Protein AF-A0A3N5TU63-F1 (afdb_monomer)

Sequence (76 aa):
MGNNEAAVRLSQYLDQLNAYTENRKVYDEQIVTAVVQSLGKLGDKFAFDYLMRVKFLNYSAAIKAEADAAINKIKW

Solvent-accessible surface area (backbone atoms only — not comparable to full-atom values): 4246 Å² total; per-residue (Å²): 139,76,59,60,66,57,35,53,54,49,32,54,52,48,44,55,52,48,55,38,38,71,69,72,44,90,74,60,67,66,60,54,42,52,50,39,51,49,46,21,72,65,16,48,56,85,33,48,69,51,43,54,48,47,65,78,43,86,57,56,72,66,51,33,52,44,27,54,60,16,59,75,43,46,51,134

Radius of gyration: 11.28 Å; Cα contacts (8 Å, |Δi|>4): 92; chains: 1; bounding box: 30×19×26 Å

Nearest PDB structures (foldseek):
  5d0b-assembly2_B  TM=7.418E-01  e=8.446E-01  Bacillus subtilis subsp. subtilis str. 168
  5t8y-assembly2_B  TM=7.549E-01  e=1.442E+00  Bacillus subtilis subsp. subtilis str. 168
  1yen-assembly1_D  TM=3.019E-01  e=6.754E+00  Homo sapiens

pLDDT: mean 93.49, std 8.15, range [49.38, 98.31]

Structure (mmCIF, N/CA/C/O backbone):
data_AF-A0A3N5TU63-F1
#
_entry.id   AF-A0A3N5TU63-F1
#
loop_
_atom_site.group_PDB
_atom_site.id
_atom_site.type_symbol
_atom_site.label_atom_id
_atom_site.label_alt_id
_atom_site.label_comp_id
_atom_site.label_asym_id
_atom_site.label_entity_id
_atom_site.label_seq_id
_atom_site.pdbx_PDB_ins_code
_atom_site.Cartn_x
_atom_site.Cartn_y
_atom_site.Cartn_z
_atom_site.occupancy
_atom_site.B_iso_or_equiv
_atom_site.auth_seq_id
_atom_site.auth_comp_id
_atom_site.auth_asym_id
_atom_site.auth_atom_id
_atom_site.pdbx_PDB_model_num
ATOM 1 N N . MET A 1 1 ? -15.756 -6.762 15.930 1.00 49.38 1 MET A N 1
ATOM 2 C CA . MET A 1 1 ? -14.491 -7.350 16.425 1.00 49.38 1 MET A CA 1
ATOM 3 C C . MET A 1 1 ? -13.836 -8.361 15.460 1.00 49.38 1 MET A C 1
ATOM 5 O O . MET A 1 1 ? -12.907 -9.024 15.878 1.00 49.38 1 MET A O 1
ATOM 9 N N . GLY A 1 2 ? -14.197 -8.445 14.166 1.00 59.50 2 GLY A N 1
ATOM 10 C CA . GLY A 1 2 ? -13.558 -9.397 13.225 1.00 59.50 2 GLY A CA 1
ATOM 11 C C . GLY A 1 2 ? -12.452 -8.835 12.314 1.00 59.50 2 GLY A C 1
ATOM 12 O O . GLY A 1 2 ? -11.717 -9.600 11.706 1.00 59.50 2 GLY A O 1
ATOM 13 N N . ASN A 1 3 ? -12.312 -7.509 12.206 1.00 72.75 3 ASN A N 1
ATOM 14 C CA . ASN A 1 3 ? -11.479 -6.893 11.159 1.00 72.75 3 ASN A CA 1
ATOM 15 C C . ASN A 1 3 ? -10.026 -6.623 11.579 1.00 72.75 3 ASN A C 1
ATOM 17 O O . ASN A 1 3 ? -9.196 -6.357 10.714 1.00 72.75 3 ASN A O 1
ATOM 21 N N . ASN A 1 4 ? -9.712 -6.697 12.876 1.00 86.38 4 ASN A N 1
ATOM 22 C CA . ASN A 1 4 ? -8.376 -6.364 13.372 1.00 86.38 4 ASN A CA 1
ATOM 23 C C . ASN A 1 4 ? -7.344 -7.432 12.983 1.00 86.38 4 ASN A C 1
ATOM 25 O O . ASN A 1 4 ? -6.302 -7.095 12.438 1.00 86.38 4 ASN A O 1
ATOM 29 N N . GLU A 1 5 ? -7.657 -8.722 13.145 1.00 92.88 5 GLU A N 1
ATOM 30 C CA . GLU A 1 5 ? -6.735 -9.795 12.745 1.00 92.88 5 GLU A CA 1
ATOM 31 C C . GLU A 1 5 ? -6.467 -9.788 11.230 1.00 92.88 5 GLU A C 1
ATOM 33 O O . GLU A 1 5 ? -5.330 -9.967 10.797 1.00 92.88 5 GLU A O 1
ATOM 38 N N . ALA A 1 6 ? -7.493 -9.511 10.416 1.00 94.25 6 ALA A N 1
ATOM 39 C CA . ALA A 1 6 ? -7.332 -9.349 8.972 1.00 94.25 6 ALA A CA 1
ATOM 40 C C . ALA A 1 6 ? -6.413 -8.165 8.633 1.00 94.25 6 ALA A C 1
ATOM 42 O O . ALA A 1 6 ? -5.544 -8.297 7.772 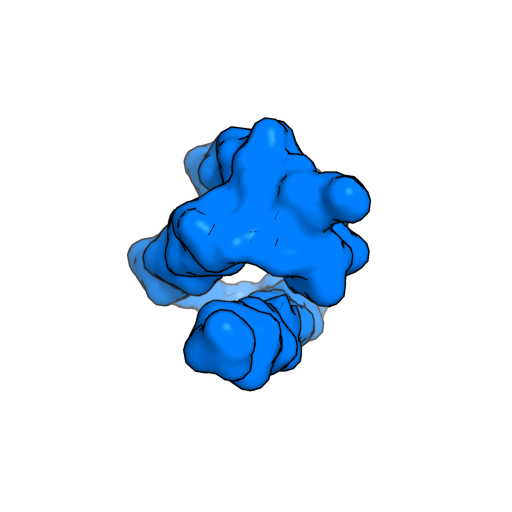1.00 94.25 6 ALA A O 1
ATOM 43 N N . ALA A 1 7 ? -6.565 -7.036 9.334 1.00 95.19 7 ALA A N 1
ATOM 44 C CA . ALA A 1 7 ? -5.685 -5.887 9.161 1.00 95.19 7 ALA A CA 1
ATOM 45 C C . ALA A 1 7 ? -4.245 -6.226 9.554 1.00 95.19 7 ALA A C 1
ATOM 47 O O . ALA A 1 7 ? -3.333 -5.947 8.787 1.00 95.19 7 ALA A O 1
ATOM 48 N N . VAL A 1 8 ? -4.037 -6.903 10.688 1.00 96.06 8 VAL A N 1
ATOM 49 C CA . VAL A 1 8 ? -2.707 -7.339 11.133 1.00 96.06 8 VAL A CA 1
ATOM 50 C C . VAL A 1 8 ? -2.047 -8.245 10.094 1.00 96.06 8 VAL A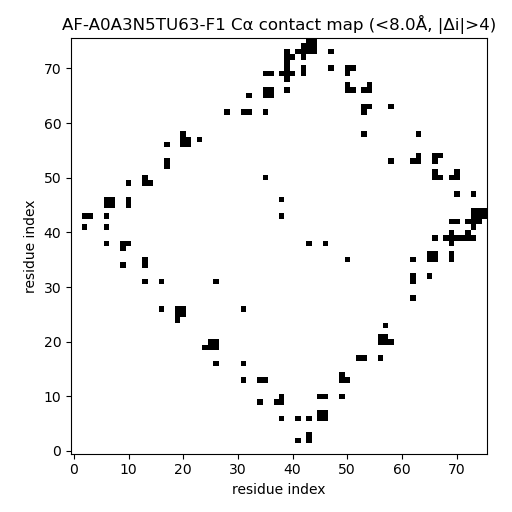 C 1
ATOM 52 O O . VAL A 1 8 ? -0.914 -7.987 9.689 1.00 96.06 8 VAL A O 1
ATOM 55 N N . ARG A 1 9 ? -2.757 -9.270 9.608 1.00 96.75 9 ARG A N 1
ATOM 56 C CA . ARG A 1 9 ? -2.221 -10.215 8.615 1.00 96.75 9 ARG A CA 1
ATOM 57 C C . ARG A 1 9 ? -1.896 -9.536 7.285 1.00 96.75 9 ARG A C 1
ATOM 59 O O . ARG A 1 9 ? -0.832 -9.780 6.722 1.00 96.75 9 ARG A O 1
ATOM 66 N N . LEU A 1 10 ? -2.780 -8.670 6.788 1.00 97.38 10 LEU A N 1
ATOM 67 C CA . LEU A 1 10 ? -2.531 -7.932 5.548 1.00 97.38 10 LEU A CA 1
ATOM 68 C C . LEU A 1 10 ? -1.390 -6.919 5.696 1.00 97.38 10 LEU A C 1
ATOM 70 O O . LEU A 1 10 ? -0.612 -6.759 4.760 1.00 97.38 10 LEU A O 1
ATOM 74 N N . SER A 1 11 ? -1.238 -6.285 6.860 1.00 97.69 11 SER A N 1
ATOM 75 C CA . SER A 1 11 ? -0.116 -5.387 7.146 1.00 97.69 11 SER A CA 1
ATOM 76 C C . SER A 1 11 ? 1.218 -6.127 7.166 1.00 97.69 11 SER A C 1
ATOM 78 O O . SER A 1 11 ? 2.183 -5.662 6.569 1.00 97.69 11 SER A O 1
ATOM 80 N N . GLN A 1 12 ? 1.270 -7.312 7.782 1.00 97.75 12 GLN A N 1
ATOM 81 C CA . GLN A 1 12 ? 2.458 -8.172 7.758 1.00 97.75 12 GLN A CA 1
ATOM 82 C C . GLN A 1 12 ? 2.813 -8.610 6.334 1.00 97.75 12 GLN A C 1
ATOM 84 O O . GLN A 1 12 ? 3.983 -8.623 5.955 1.00 97.75 12 GLN A O 1
ATOM 89 N N . TYR A 1 13 ? 1.807 -8.932 5.519 1.00 97.81 13 TYR A N 1
ATOM 90 C CA . TYR A 1 13 ? 2.045 -9.265 4.120 1.00 97.81 13 TYR A CA 1
ATOM 91 C C . TYR A 1 13 ? 2.541 -8.055 3.313 1.00 97.81 13 TYR A C 1
ATOM 93 O O . TYR A 1 13 ? 3.476 -8.184 2.522 1.00 97.81 13 TYR A O 1
ATOM 101 N N . LEU A 1 14 ? 1.986 -6.862 3.557 1.00 97.88 14 LEU A N 1
ATOM 102 C CA . LEU A 1 14 ? 2.485 -5.622 2.961 1.00 97.88 14 LEU A CA 1
ATOM 103 C C . LEU A 1 14 ? 3.932 -5.329 3.380 1.00 97.88 14 LEU A C 1
ATOM 105 O O . LEU A 1 14 ? 4.719 -4.881 2.552 1.00 97.88 14 LEU A O 1
ATOM 109 N N . ASP A 1 15 ? 4.315 -5.621 4.622 1.00 97.38 15 ASP A N 1
ATOM 110 C CA . ASP A 1 15 ? 5.699 -5.479 5.085 1.00 97.38 15 ASP A CA 1
ATOM 111 C C . ASP A 1 15 ? 6.669 -6.365 4.292 1.00 97.38 15 ASP A C 1
ATOM 113 O O . ASP A 1 15 ? 7.733 -5.919 3.861 1.00 97.38 15 ASP A O 1
ATOM 117 N N . GLN A 1 16 ? 6.270 -7.605 4.008 1.00 96.00 16 GLN A N 1
ATOM 118 C CA . GLN A 1 16 ? 7.052 -8.511 3.170 1.00 96.00 16 GLN A CA 1
ATOM 119 C C . GLN A 1 16 ? 7.191 -7.983 1.731 1.00 96.00 16 GLN A C 1
ATOM 121 O O . GLN A 1 16 ? 8.287 -8.020 1.165 1.00 96.00 16 GLN A O 1
ATOM 126 N N . LEU A 1 17 ? 6.110 -7.453 1.148 1.00 96.50 17 LEU A N 1
ATOM 127 C CA . LEU A 1 17 ? 6.135 -6.817 -0.177 1.00 96.50 17 LEU A CA 1
ATOM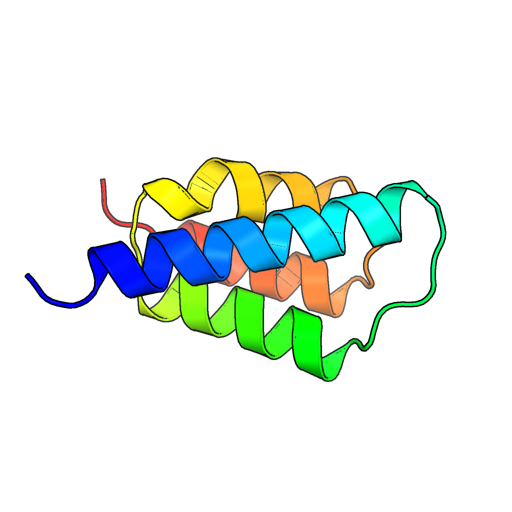 128 C C . LEU A 1 17 ? 7.045 -5.576 -0.188 1.00 96.50 17 LEU A C 1
ATOM 130 O O . LEU A 1 17 ? 7.834 -5.385 -1.118 1.00 96.50 17 LEU A O 1
ATOM 134 N N . ASN A 1 18 ? 6.999 -4.773 0.877 1.00 96.38 18 ASN A N 1
ATOM 135 C CA . ASN A 1 18 ? 7.869 -3.615 1.066 1.00 96.38 18 ASN A CA 1
ATOM 136 C C . ASN A 1 18 ? 9.341 -4.033 1.118 1.00 96.38 18 ASN A C 1
ATOM 138 O O . ASN A 1 18 ? 10.151 -3.493 0.367 1.00 96.38 18 ASN A O 1
ATOM 142 N N . ALA A 1 19 ? 9.678 -5.052 1.910 1.00 94.25 19 ALA A N 1
ATOM 143 C CA .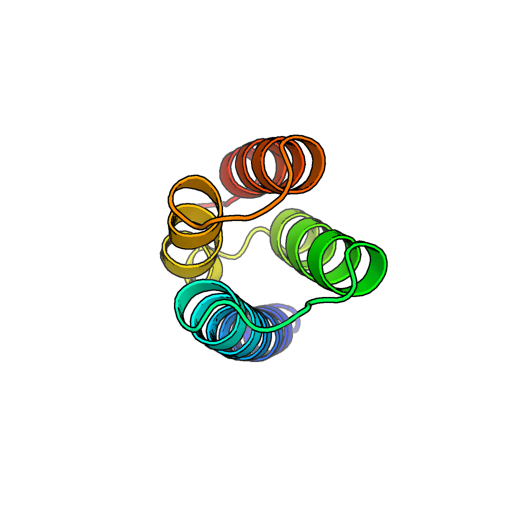 ALA A 1 19 ? 11.033 -5.589 1.984 1.00 94.25 19 ALA A CA 1
ATOM 144 C C . ALA A 1 19 ? 11.525 -6.136 0.629 1.00 94.25 19 ALA A C 1
ATOM 146 O O . ALA A 1 19 ? 12.702 -6.012 0.286 1.00 94.25 19 ALA A O 1
ATOM 147 N N . TYR A 1 20 ? 10.652 -6.738 -0.183 1.00 92.12 20 TYR A N 1
ATOM 148 C CA . TYR A 1 20 ? 11.012 -7.176 -1.537 1.00 92.12 20 TYR A CA 1
ATOM 149 C C . TYR A 1 20 ? 11.318 -5.996 -2.456 1.00 92.12 20 TYR A C 1
ATOM 151 O O . TYR A 1 20 ? 12.333 -6.011 -3.157 1.00 92.12 20 TYR A O 1
ATOM 159 N N . THR A 1 21 ? 10.493 -4.958 -2.392 1.00 90.94 21 THR A N 1
ATOM 160 C CA . THR A 1 21 ? 10.653 -3.742 -3.192 1.00 90.94 21 THR A CA 1
ATOM 161 C C . THR A 1 21 ? 11.913 -2.964 -2.804 1.00 90.94 21 THR A C 1
ATOM 163 O O . THR A 1 21 ? 12.646 -2.510 -3.682 1.00 90.94 21 THR A O 1
ATOM 166 N N . GLU A 1 22 ? 12.226 -2.870 -1.507 1.00 89.19 22 GLU A N 1
ATOM 167 C CA . GLU A 1 22 ? 13.483 -2.301 -0.989 1.00 89.19 22 GLU A CA 1
ATOM 168 C C . GLU A 1 22 ? 14.710 -3.000 -1.582 1.00 89.19 22 GLU A C 1
ATOM 170 O O . GLU A 1 22 ? 15.660 -2.353 -2.022 1.00 89.19 22 GLU A O 1
ATOM 175 N N . ASN A 1 23 ? 14.648 -4.327 -1.687 1.00 88.00 23 ASN A N 1
ATOM 176 C CA . ASN A 1 23 ? 15.707 -5.154 -2.259 1.00 88.00 23 ASN A CA 1
ATOM 177 C C . ASN A 1 23 ? 15.674 -5.225 -3.799 1.00 88.00 23 ASN A C 1
ATOM 179 O O . ASN A 1 23 ? 16.294 -6.115 -4.382 1.00 88.00 23 ASN A O 1
ATOM 183 N N . ARG A 1 24 ? 14.954 -4.307 -4.466 1.00 83.50 24 ARG A N 1
ATOM 184 C CA . ARG A 1 24 ? 14.792 -4.226 -5.933 1.00 83.50 24 ARG A CA 1
ATOM 185 C C . ARG A 1 24 ? 14.276 -5.518 -6.578 1.00 83.50 24 ARG A C 1
ATOM 187 O O . ARG A 1 24 ? 14.558 -5.781 -7.748 1.00 83.50 24 ARG A O 1
ATOM 194 N N . LYS A 1 25 ? 13.530 -6.335 -5.833 1.00 82.19 25 LYS A N 1
ATOM 195 C CA . LYS A 1 25 ? 12.850 -7.503 -6.397 1.00 82.19 25 LYS A CA 1
ATOM 196 C C . LYS A 1 25 ? 11.604 -7.062 -7.157 1.00 82.19 25 LYS A C 1
ATOM 198 O O . LYS A 1 25 ? 10.995 -6.041 -6.841 1.00 82.19 25 LYS A O 1
ATOM 203 N N . VAL A 1 26 ? 11.230 -7.861 -8.151 1.00 83.56 26 VAL A N 1
ATOM 204 C CA . VAL A 1 26 ? 9.983 -7.672 -8.893 1.00 83.56 26 VAL A CA 1
ATOM 205 C C . VAL A 1 26 ? 8.810 -7.979 -7.963 1.00 83.56 26 VAL A C 1
ATOM 207 O O . VAL A 1 26 ? 8.823 -8.990 -7.259 1.00 83.56 26 VAL A O 1
ATOM 210 N N . TYR A 1 27 ? 7.809 -7.106 -7.967 1.00 87.69 27 TYR A N 1
ATOM 211 C CA . TYR A 1 27 ? 6.521 -7.317 -7.317 1.00 87.69 27 TYR A CA 1
ATOM 212 C C . TYR A 1 27 ? 5.421 -7.347 -8.377 1.00 87.69 27 TYR A C 1
ATOM 214 O O . TYR A 1 27 ? 5.565 -6.781 -9.460 1.00 87.69 27 TYR A O 1
ATOM 222 N N . ASP A 1 28 ? 4.319 -8.012 -8.050 1.00 94.06 28 ASP A N 1
ATOM 223 C CA . ASP A 1 28 ? 3.115 -7.989 -8.869 1.00 94.06 28 ASP A CA 1
ATOM 224 C C . ASP A 1 28 ? 2.275 -6.762 -8.484 1.00 94.06 28 ASP A C 1
ATOM 226 O O . ASP A 1 28 ? 1.841 -6.626 -7.334 1.00 94.06 28 ASP A O 1
ATOM 230 N N . GLU A 1 29 ? 2.074 -5.847 -9.433 1.00 93.81 29 GLU A N 1
ATOM 231 C CA . GLU A 1 29 ? 1.329 -4.608 -9.191 1.00 93.81 29 GLU A CA 1
ATOM 232 C C . GLU A 1 29 ? -0.115 -4.859 -8.754 1.00 93.81 29 GLU A C 1
ATOM 234 O O . GLU A 1 29 ? -0.631 -4.142 -7.893 1.00 93.81 29 GLU A O 1
ATOM 239 N N . GLN A 1 30 ? -0.765 -5.881 -9.312 1.00 96.25 30 GLN A N 1
ATOM 240 C CA . GLN A 1 30 ? -2.147 -6.215 -8.995 1.00 96.25 30 GLN A CA 1
ATOM 241 C C . GLN A 1 30 ? -2.264 -6.716 -7.554 1.00 96.25 30 GLN A C 1
ATOM 243 O O . GLN A 1 30 ? -3.174 -6.297 -6.833 1.00 96.25 30 GLN A O 1
ATOM 248 N N . ILE A 1 31 ? -1.325 -7.557 -7.109 1.00 96.75 31 ILE A N 1
ATOM 249 C CA . ILE A 1 31 ? -1.292 -8.055 -5.727 1.00 96.75 31 ILE A CA 1
ATOM 250 C C . ILE A 1 31 ? -1.065 -6.904 -4.746 1.00 96.75 31 ILE A C 1
ATOM 252 O O . ILE A 1 31 ? -1.838 -6.750 -3.799 1.00 96.75 31 ILE A O 1
ATOM 256 N N . VAL A 1 32 ? -0.045 -6.069 -4.974 1.00 97.50 32 VAL A N 1
ATOM 257 C CA . VAL A 1 32 ? 0.260 -4.940 -4.077 1.00 97.50 32 VAL A CA 1
ATOM 258 C C . VAL A 1 32 ? -0.935 -3.988 -3.992 1.00 97.50 32 VAL A C 1
ATOM 260 O O . VAL A 1 32 ? -1.349 -3.607 -2.896 1.00 97.50 32 VAL A O 1
ATOM 263 N N . THR A 1 33 ? -1.547 -3.668 -5.134 1.0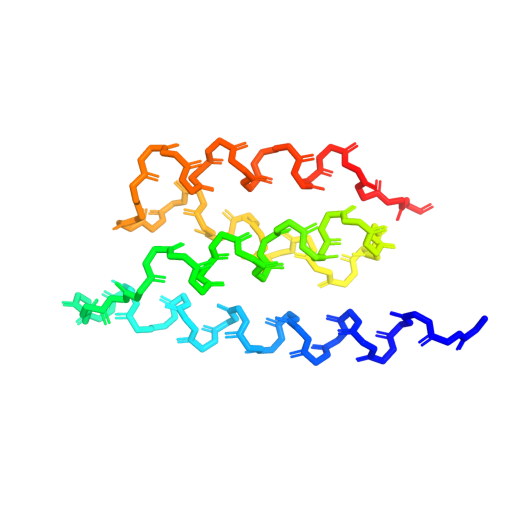0 98.19 33 THR A N 1
ATOM 264 C CA . THR A 1 33 ? -2.730 -2.801 -5.204 1.00 98.19 33 THR A CA 1
ATOM 265 C C . THR A 1 33 ? -3.899 -3.385 -4.411 1.00 98.19 33 THR A C 1
ATOM 267 O O . THR A 1 33 ? -4.508 -2.685 -3.601 1.00 98.19 33 THR A O 1
ATOM 270 N N . ALA A 1 34 ? -4.190 -4.679 -4.575 1.00 98.31 34 ALA A N 1
ATOM 271 C CA . ALA A 1 34 ? -5.270 -5.347 -3.854 1.00 98.31 34 ALA A CA 1
ATOM 272 C C . ALA A 1 34 ? -5.052 -5.339 -2.331 1.00 98.31 34 ALA A C 1
ATOM 274 O O . ALA A 1 34 ? -6.004 -5.120 -1.575 1.00 98.31 34 ALA A O 1
ATOM 275 N N . VAL A 1 35 ? -3.812 -5.533 -1.867 1.00 98.19 35 VAL A N 1
ATOM 276 C CA . VAL A 1 35 ? -3.458 -5.476 -0.438 1.00 98.19 35 VAL A CA 1
ATOM 277 C C . VAL A 1 35 ? -3.652 -4.064 0.112 1.00 98.19 35 VAL A C 1
ATOM 27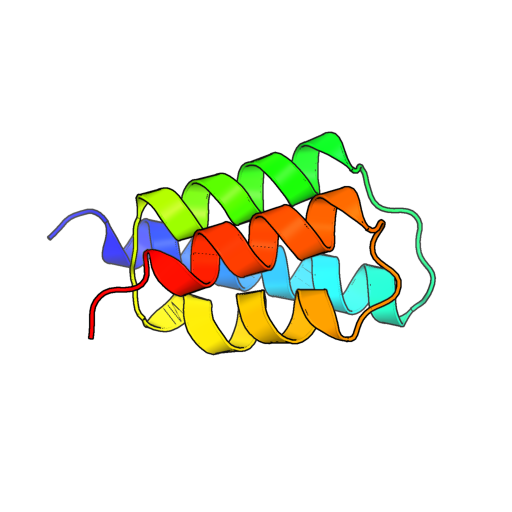9 O O . VAL A 1 35 ? -4.355 -3.893 1.110 1.00 98.19 35 VAL A O 1
ATOM 282 N N . VAL A 1 36 ? -3.104 -3.050 -0.563 1.00 98.31 36 VAL A N 1
ATOM 283 C CA . VAL A 1 36 ? -3.224 -1.636 -0.168 1.00 98.31 36 VAL A CA 1
ATOM 284 C C . VAL A 1 36 ? -4.693 -1.208 -0.087 1.00 98.31 36 VAL A C 1
ATOM 286 O O . VAL A 1 36 ? -5.132 -0.656 0.925 1.00 98.31 36 VAL A O 1
ATOM 289 N N . GLN A 1 37 ? -5.493 -1.535 -1.104 1.00 98.12 37 GLN A N 1
ATOM 290 C CA . GLN A 1 37 ? -6.923 -1.226 -1.115 1.00 98.12 37 GLN A CA 1
ATOM 291 C C . GLN A 1 37 ? -7.689 -1.953 -0.009 1.00 98.12 37 GLN A C 1
ATOM 293 O O . GLN A 1 37 ? -8.601 -1.378 0.590 1.00 98.12 37 GLN A O 1
ATOM 298 N N . SER A 1 38 ? -7.339 -3.209 0.274 1.00 97.81 38 SER A N 1
ATOM 299 C CA . SER A 1 38 ? -7.975 -3.989 1.338 1.00 97.81 38 SER A CA 1
ATOM 300 C C . SER A 1 38 ? -7.679 -3.396 2.713 1.00 97.81 38 SER A C 1
ATOM 302 O O . SER A 1 38 ? -8.602 -3.223 3.507 1.00 97.81 38 SER A O 1
ATOM 304 N N . LEU A 1 39 ? -6.435 -2.984 2.969 1.00 97.25 39 LEU A N 1
ATOM 305 C CA . LEU A 1 39 ? -6.059 -2.281 4.198 1.00 97.25 39 LEU A CA 1
ATOM 306 C C . LEU A 1 39 ? -6.813 -0.955 4.351 1.00 97.25 39 LEU A C 1
ATOM 308 O O . LEU A 1 39 ? -7.381 -0.693 5.412 1.00 97.25 39 LEU A O 1
ATOM 312 N N . GLY A 1 40 ? -6.926 -0.169 3.277 1.00 96.62 40 GLY A N 1
ATOM 313 C CA . GLY A 1 40 ? -7.732 1.054 3.277 1.00 96.62 40 GLY A CA 1
ATOM 314 C C . GLY A 1 40 ? -9.223 0.806 3.546 1.00 96.62 40 GLY A C 1
ATOM 315 O O . GLY A 1 40 ? -9.869 1.602 4.220 1.00 96.62 40 GLY A O 1
ATOM 316 N N . LYS A 1 41 ? -9.790 -0.305 3.054 1.00 95.94 41 LYS A N 1
ATOM 317 C CA . LYS A 1 41 ? -11.182 -0.702 3.348 1.00 95.94 41 LYS A CA 1
ATOM 318 C C . LYS A 1 41 ? -11.372 -1.123 4.806 1.00 95.94 41 LYS A C 1
ATOM 320 O O . LYS A 1 41 ? -12.421 -0.839 5.380 1.00 95.94 41 LYS A O 1
ATOM 325 N N . LEU A 1 42 ? -10.384 -1.799 5.396 1.00 95.25 42 LEU A N 1
ATOM 326 C CA . LEU A 1 42 ? -10.417 -2.184 6.808 1.00 95.25 42 LEU A CA 1
ATOM 327 C C . LEU A 1 42 ? -10.284 -0.960 7.724 1.00 95.25 42 LEU A C 1
ATOM 329 O O . LEU A 1 42 ? -10.962 -0.903 8.750 1.00 95.25 42 LEU A O 1
ATOM 333 N N . GLY A 1 43 ? -9.470 0.025 7.328 1.00 95.25 43 GLY A N 1
ATOM 334 C CA . GLY A 1 43 ? -9.327 1.310 8.019 1.00 95.25 43 GLY A CA 1
ATOM 335 C C . GLY A 1 43 ? -8.724 1.196 9.421 1.00 95.25 43 GLY A C 1
ATOM 336 O O . GLY A 1 43 ? -8.950 2.071 10.253 1.00 95.25 43 GLY A O 1
ATOM 337 N N . ASP A 1 44 ? -8.003 0.110 9.702 1.00 95.25 44 ASP A N 1
ATOM 338 C CA . ASP A 1 44 ? -7.374 -0.144 10.998 1.00 95.25 44 ASP A CA 1
ATOM 339 C C . ASP A 1 44 ? -6.031 0.595 11.095 1.00 95.25 44 ASP A C 1
ATOM 341 O O . ASP A 1 44 ? -5.181 0.491 10.205 1.00 95.25 44 ASP A O 1
ATOM 345 N N . LYS A 1 45 ? -5.823 1.324 12.196 1.00 94.88 45 LYS A N 1
ATOM 346 C CA . LYS A 1 45 ? -4.605 2.105 12.447 1.00 94.88 45 LYS A CA 1
ATOM 347 C C . LYS A 1 45 ? -3.321 1.284 12.468 1.00 94.88 45 LYS A C 1
ATOM 349 O O . LYS A 1 45 ? -2.264 1.837 12.186 1.00 94.88 45 LYS A O 1
ATOM 354 N N . PHE A 1 46 ? -3.397 -0.022 12.734 1.00 94.88 46 PHE A N 1
ATOM 355 C CA . PHE A 1 46 ? -2.234 -0.906 12.669 1.00 94.88 46 PHE A CA 1
ATOM 356 C C . PHE A 1 46 ? -1.564 -0.894 11.284 1.00 94.88 46 PHE A C 1
ATOM 358 O O . PHE A 1 46 ? -0.367 -1.130 11.171 1.00 94.88 46 PHE A O 1
ATOM 365 N N . ALA A 1 47 ? -2.312 -0.598 10.216 1.00 96.38 47 ALA A N 1
ATOM 366 C CA . ALA A 1 47 ? -1.791 -0.551 8.852 1.00 96.38 47 ALA A CA 1
ATOM 367 C C . ALA A 1 47 ? -1.014 0.728 8.504 1.00 96.38 47 ALA A C 1
ATOM 369 O O . ALA A 1 47 ? -0.369 0.766 7.455 1.00 96.38 47 ALA A O 1
ATOM 370 N N . PHE A 1 48 ? -1.077 1.767 9.345 1.00 96.75 48 PHE A N 1
ATOM 371 C CA . PHE A 1 48 ? -0.595 3.107 9.003 1.00 96.75 48 PHE A CA 1
ATOM 372 C C . PHE A 1 48 ? 0.883 3.119 8.597 1.00 96.75 48 PHE A C 1
ATOM 374 O O . PHE A 1 48 ? 1.208 3.536 7.486 1.00 96.75 48 PHE A O 1
ATOM 381 N N . ASP A 1 49 ? 1.768 2.600 9.450 1.00 97.00 49 ASP A N 1
ATOM 382 C CA . ASP A 1 49 ? 3.215 2.640 9.203 1.00 97.00 49 ASP A CA 1
ATOM 383 C C . ASP A 1 49 ? 3.610 1.833 7.955 1.00 97.00 49 ASP A C 1
ATOM 385 O O . ASP A 1 49 ? 4.478 2.239 7.177 1.00 97.00 49 ASP A O 1
ATOM 389 N N . TYR A 1 50 ? 2.920 0.718 7.706 1.00 97.44 50 TYR A N 1
ATOM 390 C CA . TYR A 1 50 ? 3.155 -0.138 6.543 1.00 97.44 50 TYR A CA 1
ATOM 391 C C . TYR A 1 50 ? 2.721 0.529 5.234 1.00 97.44 50 TYR A C 1
ATOM 393 O O . TYR A 1 50 ? 3.442 0.451 4.237 1.00 97.44 50 TYR A O 1
ATOM 401 N N . LEU A 1 51 ? 1.575 1.218 5.239 1.00 97.81 51 LEU A N 1
ATOM 402 C CA . LEU A 1 51 ? 1.092 2.004 4.101 1.00 97.81 51 LEU A CA 1
ATOM 403 C C . LEU A 1 51 ? 1.975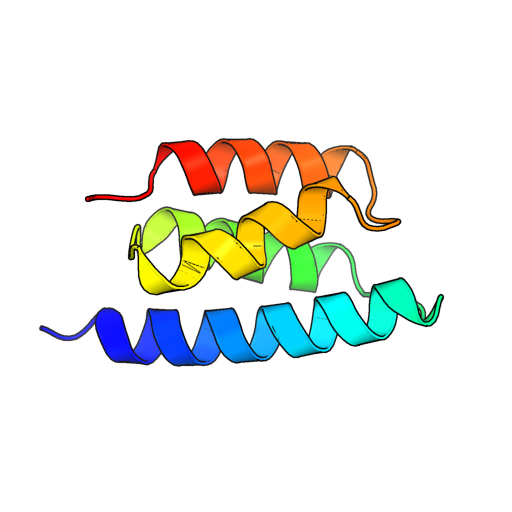 3.232 3.84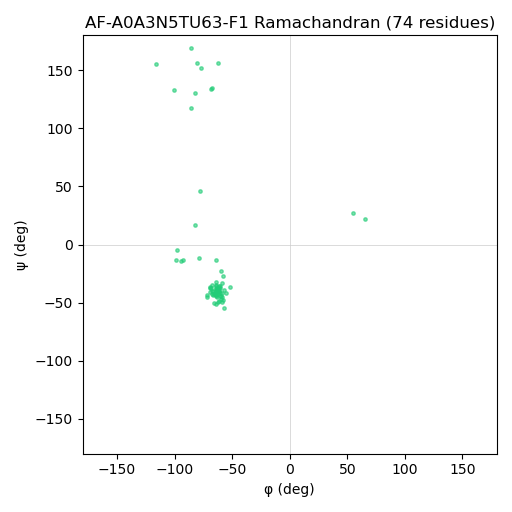9 1.00 97.81 51 LEU A C 1
ATOM 405 O O . LEU A 1 51 ? 2.266 3.554 2.699 1.00 97.81 51 LEU A O 1
ATOM 409 N N . MET A 1 52 ? 2.469 3.882 4.905 1.00 97.38 52 MET A N 1
ATOM 410 C CA . MET A 1 52 ? 3.390 5.013 4.778 1.00 97.38 52 MET A CA 1
ATOM 411 C C . MET A 1 52 ? 4.698 4.616 4.091 1.00 97.38 52 MET A C 1
ATOM 413 O O . MET A 1 52 ? 5.180 5.360 3.235 1.00 97.38 52 MET A O 1
ATOM 417 N N . ARG A 1 53 ? 5.250 3.431 4.390 1.00 97.00 53 ARG A N 1
ATOM 418 C CA . ARG A 1 53 ? 6.464 2.931 3.718 1.00 97.00 53 ARG A CA 1
ATOM 419 C C . ARG A 1 53 ? 6.300 2.843 2.201 1.00 97.00 53 ARG A C 1
ATOM 421 O O . ARG A 1 53 ? 7.212 3.254 1.488 1.00 97.00 53 ARG A O 1
ATOM 428 N N . VAL A 1 54 ? 5.138 2.421 1.694 1.00 97.19 54 VAL A N 1
ATOM 429 C CA . VAL A 1 54 ? 4.858 2.310 0.244 1.00 97.19 54 VAL A CA 1
ATOM 430 C C . VAL A 1 54 ? 5.181 3.609 -0.509 1.00 97.19 54 VAL A C 1
ATOM 432 O O . VAL A 1 54 ? 5.730 3.575 -1.612 1.00 97.19 54 VAL A O 1
ATOM 435 N N . LYS A 1 55 ? 4.928 4.772 0.099 1.00 95.25 55 LYS A N 1
ATOM 436 C CA . LYS A 1 55 ? 5.176 6.081 -0.526 1.00 95.25 55 LYS A CA 1
ATOM 437 C C . LYS A 1 55 ? 6.656 6.347 -0.815 1.00 95.25 55 LYS A C 1
ATOM 439 O O . LYS A 1 55 ? 6.987 7.002 -1.809 1.00 95.25 55 LYS A O 1
ATOM 444 N N . PHE A 1 56 ? 7.543 5.821 0.023 1.00 93.94 56 PHE A N 1
ATOM 445 C CA . PHE A 1 56 ? 8.985 6.061 -0.054 1.00 93.94 56 PHE A CA 1
ATOM 446 C C . PHE A 1 56 ? 9.737 4.988 -0.846 1.00 93.94 56 PHE A C 1
ATOM 448 O O . PHE A 1 56 ? 10.874 5.214 -1.251 1.00 93.94 56 PHE A O 1
ATOM 455 N N . LEU A 1 57 ? 9.101 3.847 -1.116 1.00 94.38 57 LEU A N 1
ATOM 456 C CA . LEU A 1 57 ? 9.706 2.754 -1.872 1.00 94.38 57 LEU A CA 1
ATOM 457 C C . LEU A 1 57 ? 9.558 2.927 -3.384 1.00 94.38 57 LEU A C 1
ATOM 459 O O . LEU A 1 57 ? 8.823 3.790 -3.872 1.00 94.38 57 LEU A O 1
ATOM 463 N N . ASN A 1 58 ? 10.278 2.097 -4.143 1.00 93.31 58 ASN A N 1
ATOM 464 C CA . ASN A 1 58 ? 10.269 2.100 -5.608 1.00 93.31 58 ASN A CA 1
ATOM 465 C C . ASN A 1 58 ? 9.020 1.410 -6.197 1.00 93.31 58 ASN A C 1
ATOM 467 O O . ASN A 1 58 ? 9.109 0.578 -7.100 1.00 93.31 58 ASN A O 1
ATOM 471 N N . TYR A 1 59 ? 7.851 1.737 -5.646 1.00 95.12 59 TYR A N 1
ATOM 472 C CA . TYR A 1 59 ? 6.565 1.365 -6.218 1.00 95.12 59 TYR A CA 1
ATOM 473 C C . TYR A 1 59 ? 6.171 2.304 -7.359 1.00 95.12 59 TYR A C 1
ATOM 475 O O . TYR A 1 59 ? 6.603 3.462 -7.396 1.00 95.12 59 TYR A O 1
ATOM 483 N N . SER A 1 60 ? 5.315 1.829 -8.263 1.00 95.12 60 SER A N 1
ATOM 484 C CA . SER A 1 60 ? 4.738 2.667 -9.312 1.00 95.12 60 SER A CA 1
ATOM 485 C C . SER A 1 60 ? 3.892 3.807 -8.734 1.00 95.12 60 SER A C 1
ATOM 487 O O . SER A 1 60 ? 3.386 3.746 -7.608 1.00 95.12 60 SER A O 1
ATOM 489 N N . ALA A 1 61 ? 3.729 4.879 -9.513 1.00 96.06 61 ALA A N 1
ATOM 490 C CA . ALA A 1 61 ? 2.944 6.043 -9.098 1.00 96.06 61 ALA A CA 1
ATOM 491 C C . ALA A 1 61 ? 1.485 5.677 -8.766 1.00 96.06 61 ALA A C 1
ATOM 493 O O . ALA A 1 61 ? 0.909 6.251 -7.844 1.00 96.06 61 ALA A O 1
ATOM 494 N N . ALA A 1 62 ? 0.919 4.687 -9.466 1.00 96.38 62 ALA A N 1
ATOM 495 C CA . ALA A 1 62 ? -0.423 4.175 -9.206 1.00 96.38 62 ALA A CA 1
ATOM 496 C C . ALA A 1 62 ? -0.535 3.565 -7.799 1.00 96.38 62 ALA A C 1
ATOM 498 O O . ALA A 1 62 ? -1.411 3.953 -7.030 1.00 96.38 62 ALA A O 1
ATOM 499 N N . ILE A 1 63 ? 0.400 2.690 -7.413 1.00 97.25 63 ILE A N 1
ATOM 500 C CA . ILE A 1 63 ? 0.417 2.077 -6.075 1.00 97.25 63 ILE A CA 1
ATOM 501 C C . ILE A 1 63 ? 0.600 3.136 -4.980 1.00 97.25 63 ILE A C 1
ATOM 503 O O . ILE A 1 63 ? -0.040 3.062 -3.932 1.00 97.25 63 ILE A O 1
ATOM 507 N N . LYS A 1 64 ? 1.441 4.152 -5.216 1.00 97.94 64 LYS A N 1
ATOM 508 C CA . LYS A 1 64 ? 1.618 5.256 -4.259 1.00 97.94 64 LYS A CA 1
ATOM 509 C C . LYS A 1 64 ? 0.334 6.067 -4.070 1.00 97.94 64 LYS A C 1
ATOM 511 O O . LYS A 1 64 ? -0.005 6.386 -2.934 1.00 97.94 64 LYS A O 1
ATOM 516 N N . ALA A 1 65 ? -0.402 6.339 -5.149 1.00 98.00 65 ALA A N 1
ATOM 517 C CA . ALA A 1 65 ? -1.697 7.015 -5.077 1.00 98.00 65 ALA A CA 1
ATOM 518 C C . ALA A 1 65 ? -2.747 6.179 -4.320 1.00 98.00 65 ALA A C 1
ATOM 520 O O . ALA A 1 65 ? -3.502 6.716 -3.509 1.00 98.00 65 ALA A O 1
ATOM 521 N N . GLU A 1 66 ? -2.766 4.860 -4.524 1.00 97.94 66 GLU A N 1
ATOM 522 C CA . GLU A 1 66 ? -3.626 3.947 -3.759 1.00 97.94 66 GLU A CA 1
ATOM 523 C C . GLU A 1 66 ? -3.256 3.925 -2.270 1.00 97.94 66 GLU A C 1
ATOM 525 O O . GLU A 1 66 ? -4.144 3.898 -1.415 1.00 97.94 66 GLU A O 1
ATOM 530 N N . ALA A 1 67 ? -1.963 3.999 -1.935 1.00 98.19 67 ALA A N 1
ATOM 531 C CA . ALA A 1 67 ? -1.511 4.091 -0.549 1.00 98.19 67 ALA A CA 1
ATOM 532 C C . ALA A 1 67 ? -1.979 5.394 0.113 1.00 98.19 67 ALA A C 1
ATOM 534 O O . ALA A 1 67 ? -2.504 5.350 1.225 1.00 98.19 67 ALA A O 1
ATOM 535 N N . ASP A 1 68 ? -1.888 6.532 -0.583 1.00 97.81 68 ASP A N 1
ATOM 536 C CA . ASP A 1 68 ? -2.451 7.805 -0.114 1.00 97.81 68 ASP A CA 1
ATOM 537 C C . ASP A 1 68 ? -3.965 7.709 0.127 1.00 97.81 68 ASP A C 1
ATOM 539 O O . ASP A 1 68 ? -4.472 8.118 1.177 1.00 97.81 68 ASP A O 1
ATOM 543 N N . ALA A 1 69 ? -4.700 7.104 -0.809 1.00 97.88 69 ALA A N 1
ATOM 544 C CA . ALA A 1 69 ? -6.136 6.888 -0.667 1.00 97.88 69 ALA A CA 1
ATOM 545 C C . ALA A 1 69 ? -6.485 5.946 0.500 1.00 97.88 69 ALA A C 1
ATO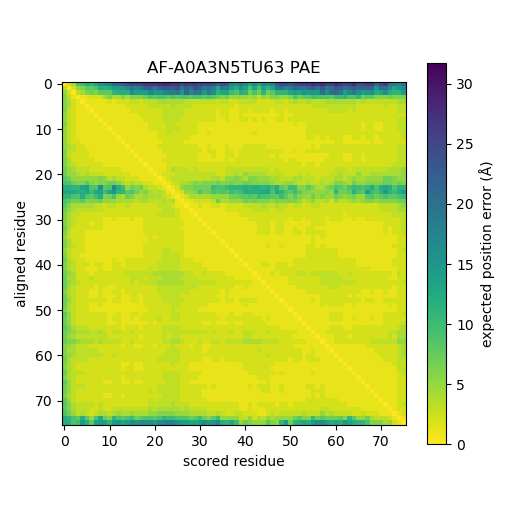M 547 O O . ALA A 1 69 ? -7.521 6.129 1.144 1.00 97.88 69 ALA A O 1
ATOM 548 N N . ALA A 1 70 ? -5.651 4.940 0.777 1.00 97.69 70 ALA A N 1
ATOM 549 C CA . ALA A 1 70 ? -5.824 4.017 1.894 1.00 97.69 70 ALA A CA 1
ATOM 550 C C . ALA A 1 70 ? -5.541 4.689 3.246 1.00 97.69 70 ALA A C 1
ATOM 552 O O . ALA A 1 70 ? -6.330 4.521 4.175 1.00 97.69 70 ALA A O 1
ATOM 553 N N . ILE A 1 71 ? -4.477 5.493 3.344 1.00 97.50 71 ILE A N 1
ATOM 554 C CA . ILE A 1 71 ? -4.113 6.236 4.562 1.00 97.50 71 ILE A CA 1
ATOM 555 C C . ILE A 1 71 ? -5.246 7.177 4.985 1.00 97.50 71 ILE A C 1
ATOM 557 O O . ILE A 1 71 ? -5.617 7.205 6.157 1.00 97.50 71 ILE A O 1
ATOM 561 N N . ASN A 1 72 ? -5.875 7.868 4.031 1.00 96.81 72 ASN A N 1
ATOM 562 C CA . ASN A 1 72 ? -7.005 8.766 4.300 1.00 96.81 72 ASN A CA 1
ATOM 563 C C . ASN A 1 72 ? -8.264 8.057 4.841 1.00 96.81 72 ASN A C 1
ATOM 565 O O . ASN A 1 72 ? -9.184 8.721 5.315 1.00 96.81 72 ASN A O 1
ATOM 569 N N . LYS A 1 73 ? -8.335 6.722 4.764 1.00 95.81 73 LYS A N 1
ATOM 570 C CA . LYS A 1 73 ? -9.457 5.914 5.274 1.00 95.81 73 LYS A CA 1
ATOM 571 C C . LYS A 1 73 ? -9.190 5.320 6.660 1.00 95.81 73 LYS A C 1
ATOM 573 O O . LYS A 1 73 ? -10.081 4.677 7.220 1.00 95.81 73 LYS A O 1
ATOM 578 N N . ILE A 1 74 ? -7.987 5.507 7.207 1.00 93.81 74 ILE A N 1
ATOM 579 C CA . ILE A 1 74 ? -7.622 5.003 8.532 1.00 93.81 74 ILE A CA 1
ATOM 580 C C . ILE A 1 74 ? -8.417 5.739 9.614 1.00 93.81 74 ILE A C 1
ATOM 582 O O . ILE A 1 74 ? -8.545 6.963 9.600 1.00 93.81 74 ILE A O 1
ATOM 586 N N . LYS A 1 75 ? -8.951 4.967 10.564 1.00 83.19 75 LYS A N 1
ATOM 587 C CA . LYS A 1 75 ? -9.718 5.448 11.716 1.00 83.19 75 LYS A CA 1
ATOM 588 C C . LYS A 1 75 ? -8.815 5.458 12.954 1.00 83.19 75 LYS A C 1
ATOM 590 O O . LYS A 1 75 ? -8.117 4.474 13.199 1.00 83.19 75 LYS A O 1
ATOM 595 N N . TRP A 1 76 ? -8.836 6.556 13.709 1.00 77.12 76 TRP A N 1
ATOM 596 C CA . TRP A 1 76 ? -7.982 6.790 14.882 1.00 77.12 76 TRP A CA 1
ATOM 597 C C . TRP A 1 76 ? -8.660 6.404 16.196 1.00 77.12 76 TRP A C 1
ATOM 599 O O . TRP A 1 76 ? -9.856 6.742 16.350 1.00 77.12 76 TRP A O 1
#

Secondary structure (DSSP, 8-state):
--HHHHHHHHHHHHHHHHHHHHTT----HHHHHHHHHHHHHHTBGGGHHHHHHHHHSS--HHHHHHHHHHHTT-B-

Foldseek 3Di:
DPLPVVLVVLLVVLVVVLVCQQVVHDDDLVVLLVSLLSNLVSQEPVNQVSLVSQCVTPDDPVSVVSSVSSNVSHDD

Mean predicted aligned error: 3.06 Å